Protein AF-A0AA86QIY7-F1 (afdb_monomer_lite)

pLDDT: mean 72.75, std 18.25, range [39.19, 95.75]

Structure (mmCIF, N/CA/C/O backbone):
data_AF-A0AA86QIY7-F1
#
_entry.id   AF-A0AA86QIY7-F1
#
loop_
_atom_site.group_PDB
_atom_site.id
_atom_site.type_symbol
_atom_site.label_atom_id
_atom_site.label_alt_id
_atom_site.label_comp_id
_atom_site.label_asym_id
_atom_site.label_entity_id
_atom_site.label_seq_id
_atom_site.pdbx_PDB_ins_code
_atom_site.Cartn_x
_atom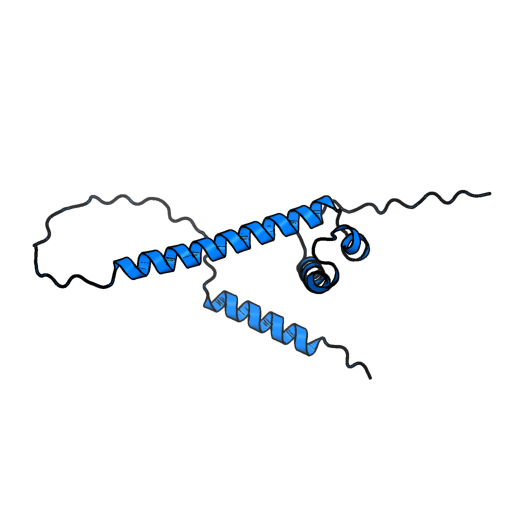_site.Cartn_y
_atom_site.Cartn_z
_atom_site.occupancy
_atom_site.B_iso_or_equiv
_atom_site.auth_seq_id
_atom_site.auth_comp_id
_atom_site.auth_asym_id
_atom_site.auth_atom_id
_atom_site.pdbx_PDB_model_num
ATOM 1 N N . MET A 1 1 ? -38.038 -10.295 16.063 1.00 58.34 1 MET A N 1
ATOM 2 C CA . MET A 1 1 ? -36.767 -10.663 15.405 1.00 58.34 1 MET A CA 1
ATOM 3 C C . MET A 1 1 ? -36.129 -9.372 14.924 1.00 58.34 1 MET A C 1
ATOM 5 O O . MET A 1 1 ? -36.653 -8.773 13.997 1.00 58.34 1 MET A O 1
ATOM 9 N N . ASN A 1 2 ? -35.101 -8.883 15.620 1.00 55.19 2 ASN A N 1
ATOM 10 C CA . ASN A 1 2 ? -34.391 -7.668 15.220 1.00 55.19 2 ASN A CA 1
ATOM 11 C C . ASN A 1 2 ? -33.293 -8.065 14.237 1.00 55.19 2 ASN A C 1
ATOM 13 O O . ASN A 1 2 ? -32.322 -8.710 14.622 1.00 55.19 2 ASN A O 1
ATOM 17 N N . SER A 1 3 ? -33.481 -7.722 12.968 1.00 68.06 3 SER A N 1
ATOM 18 C CA . SER A 1 3 ? -32.457 -7.867 11.940 1.00 68.06 3 SER A CA 1
ATOM 19 C C . SER A 1 3 ? -31.395 -6.792 12.171 1.00 68.06 3 SER A C 1
ATOM 21 O O . SER A 1 3 ? -31.595 -5.634 11.805 1.00 68.06 3 SER A O 1
ATOM 23 N N . GLU A 1 4 ? -30.288 -7.149 12.821 1.00 56.91 4 GLU A N 1
ATOM 24 C CA . GLU A 1 4 ? -29.119 -6.273 12.920 1.00 56.91 4 GLU A CA 1
ATOM 25 C C . GLU A 1 4 ? -28.576 -6.012 11.513 1.00 56.91 4 GLU A C 1
ATOM 27 O O . GLU A 1 4 ? -28.040 -6.900 10.848 1.00 56.91 4 GLU A O 1
ATOM 32 N N . GLN A 1 5 ? -28.755 -4.786 11.024 1.00 58.72 5 GLN A N 1
ATOM 33 C CA . GLN A 1 5 ? -28.154 -4.378 9.765 1.00 58.72 5 GLN A CA 1
ATOM 34 C C . GLN A 1 5 ? -26.628 -4.289 9.920 1.00 58.72 5 GLN A C 1
ATOM 36 O O . GLN A 1 5 ? -26.141 -3.760 10.926 1.00 58.72 5 GLN A O 1
ATOM 41 N N . PRO A 1 6 ? -25.851 -4.766 8.929 1.00 60.97 6 PRO A N 1
ATOM 42 C CA . PRO A 1 6 ? -24.401 -4.683 8.976 1.00 60.97 6 PRO A CA 1
ATOM 43 C C . PRO A 1 6 ? -23.983 -3.211 8.985 1.00 60.97 6 PRO A C 1
ATOM 45 O O . PRO A 1 6 ? -24.229 -2.477 8.028 1.00 60.97 6 PRO A O 1
ATOM 48 N N . ARG A 1 7 ? -23.342 -2.771 10.076 1.00 53.91 7 ARG A N 1
ATOM 49 C CA . ARG A 1 7 ? -22.740 -1.436 10.168 1.00 53.91 7 ARG A CA 1
ATOM 50 C C . ARG A 1 7 ? -21.721 -1.289 9.043 1.00 53.91 7 ARG A C 1
ATOM 52 O O . ARG A 1 7 ? -20.623 -1.842 9.109 1.00 53.91 7 ARG A O 1
ATOM 59 N N . THR A 1 8 ? -22.076 -0.534 8.011 1.00 58.75 8 THR A N 1
ATOM 60 C CA . THR A 1 8 ? -21.140 -0.127 6.968 1.00 58.75 8 THR A CA 1
ATOM 61 C C . THR A 1 8 ? -20.070 0.730 7.628 1.00 58.75 8 THR A C 1
ATOM 63 O O . THR A 1 8 ? -20.346 1.854 8.051 1.00 58.75 8 THR A O 1
ATOM 66 N N . LYS A 1 9 ? -18.857 0.187 7.770 1.00 63.41 9 LYS A N 1
ATOM 67 C CA . LYS A 1 9 ? -17.697 0.953 8.229 1.00 63.41 9 LYS A CA 1
ATOM 68 C C . LYS A 1 9 ? -17.530 2.130 7.267 1.00 63.41 9 LYS A C 1
ATOM 70 O O . LYS A 1 9 ? -17.248 1.927 6.088 1.00 63.41 9 LYS A O 1
ATOM 75 N N . GLN A 1 10 ? -17.772 3.348 7.744 1.00 64.56 10 GLN A N 1
ATOM 76 C CA . GLN A 1 10 ? -17.504 4.546 6.959 1.00 64.56 10 GLN A CA 1
ATOM 77 C C . GLN A 1 10 ? -15.988 4.690 6.840 1.00 64.56 10 GLN A C 1
ATOM 79 O O . GLN A 1 10 ? -15.310 5.099 7.782 1.00 64.56 10 GLN A O 1
ATOM 84 N N . TYR A 1 11 ? -15.446 4.296 5.690 1.00 66.94 11 TYR A N 1
ATOM 85 C CA . TYR A 1 11 ? -14.041 4.510 5.378 1.00 66.94 11 TYR A CA 1
ATOM 86 C C . TYR A 1 11 ? -13.828 6.007 5.172 1.00 66.94 11 TYR A C 1
ATOM 88 O O . TYR A 1 11 ? -14.365 6.598 4.233 1.00 66.94 11 TYR A O 1
ATOM 96 N N . ALA A 1 12 ? -13.067 6.634 6.068 1.00 63.41 12 ALA A N 1
ATOM 97 C CA . ALA A 1 12 ? -12.694 8.031 5.918 1.00 63.41 12 ALA A CA 1
ATOM 98 C C . ALA A 1 12 ? -11.961 8.211 4.581 1.00 63.41 12 ALA A C 1
ATOM 100 O O . ALA A 1 12 ? -11.051 7.444 4.255 1.00 63.41 12 ALA A O 1
ATOM 101 N N . HIS A 1 13 ? -12.342 9.232 3.812 1.00 65.88 13 HIS A N 1
ATOM 102 C CA . HIS A 1 13 ? -11.758 9.540 2.507 1.00 65.88 13 HIS A CA 1
ATOM 103 C C . HIS A 1 13 ? -10.362 10.168 2.675 1.00 65.88 13 HIS A C 1
ATOM 105 O O . HIS A 1 13 ? -10.110 11.315 2.318 1.00 65.88 13 HIS A O 1
ATOM 111 N N . LYS A 1 14 ? -9.440 9.428 3.296 1.00 73.31 14 LYS A N 1
ATOM 112 C CA . LYS A 1 14 ? -8.060 9.852 3.509 1.00 73.31 14 LYS A CA 1
ATOM 113 C C . LYS A 1 14 ? -7.318 9.781 2.175 1.00 73.31 14 LYS A C 1
ATOM 115 O O . LYS A 1 14 ? -7.312 8.746 1.514 1.00 73.31 14 LYS A O 1
ATOM 120 N N . THR A 1 15 ? -6.666 10.864 1.776 1.00 76.50 15 THR A N 1
ATOM 121 C CA . THR A 1 15 ? -5.893 10.942 0.522 1.00 76.50 15 THR A CA 1
ATOM 122 C C . THR A 1 15 ? -4.425 10.565 0.706 1.00 76.50 15 THR A C 1
ATOM 124 O O . THR A 1 15 ? -3.845 9.946 -0.180 1.00 76.50 15 THR A O 1
ATOM 127 N N . LYS A 1 16 ? -3.826 10.879 1.860 1.00 89.81 16 LYS A N 1
ATOM 128 C CA . LYS A 1 16 ? -2.419 10.568 2.174 1.00 89.81 16 LYS A CA 1
ATOM 129 C C . LYS A 1 16 ? -2.316 9.313 3.035 1.00 89.81 16 LYS A C 1
ATOM 131 O O . LYS A 1 16 ? -3.132 9.160 3.939 1.00 89.81 16 LYS A O 1
ATOM 136 N N . TRP A 1 17 ? -1.357 8.438 2.742 1.00 91.25 17 TRP A N 1
ATOM 137 C CA . TRP A 1 17 ? -1.033 7.247 3.540 1.00 91.25 17 TRP A CA 1
ATOM 138 C C . TRP A 1 17 ? -0.157 7.637 4.733 1.00 91.25 17 TRP A C 1
ATOM 140 O O . TRP A 1 17 ? 0.800 8.389 4.541 1.00 91.25 17 TRP A O 1
ATOM 150 N N . SER A 1 18 ? -0.491 7.174 5.941 1.00 92.88 18 SER A N 1
ATOM 151 C CA . SER A 1 18 ? 0.384 7.346 7.106 1.00 92.88 18 SER A CA 1
ATOM 152 C C . SER A 1 18 ? 1.537 6.345 7.074 1.00 92.88 18 SER A C 1
ATOM 154 O O . SER A 1 18 ? 1.447 5.298 6.436 1.00 92.88 18 SER A O 1
ATOM 156 N N . GLU A 1 19 ? 2.621 6.654 7.782 1.00 92.38 19 GLU A N 1
ATOM 157 C CA . GLU A 1 19 ? 3.778 5.761 7.890 1.00 92.38 19 GLU A CA 1
ATOM 158 C C . GLU A 1 19 ? 3.396 4.397 8.484 1.00 92.38 19 GLU A C 1
ATOM 160 O O . GLU A 1 19 ? 3.768 3.363 7.937 1.00 92.38 19 GLU A O 1
ATOM 165 N N . GLU A 1 20 ? 2.551 4.388 9.517 1.00 93.88 20 GLU A N 1
ATOM 166 C CA . GLU A 1 20 ? 2.008 3.170 10.133 1.00 93.88 20 GLU A CA 1
ATOM 167 C C . GLU A 1 20 ? 1.217 2.308 9.134 1.00 93.88 20 GLU A C 1
ATOM 169 O O . GLU A 1 20 ? 1.371 1.088 9.099 1.00 93.88 20 GLU A O 1
ATOM 174 N N . GLU A 1 21 ? 0.385 2.925 8.283 1.00 93.31 21 GLU A N 1
ATOM 175 C CA . GLU A 1 21 ? -0.377 2.210 7.250 1.00 93.31 21 GLU A CA 1
ATOM 176 C C . GLU A 1 21 ? 0.551 1.607 6.190 1.00 93.31 21 GLU A C 1
ATOM 178 O O . GLU A 1 21 ? 0.313 0.495 5.719 1.00 93.31 21 GLU A O 1
ATOM 183 N N . VAL A 1 22 ? 1.612 2.331 5.822 1.00 94.25 22 VAL A N 1
ATOM 184 C CA . VAL A 1 22 ? 2.620 1.863 4.864 1.00 94.25 22 VAL A CA 1
ATOM 185 C C . VAL A 1 22 ? 3.412 0.691 5.445 1.00 94.25 22 VAL A C 1
ATOM 187 O O . VAL A 1 22 ? 3.547 -0.336 4.780 1.00 94.25 22 VAL A O 1
ATOM 190 N N . GLN A 1 23 ? 3.883 0.804 6.689 1.00 95.12 23 GLN A N 1
ATOM 191 C CA . GLN A 1 23 ? 4.574 -0.282 7.388 1.00 95.12 23 GLN A CA 1
ATOM 192 C C . GLN A 1 23 ? 3.677 -1.514 7.524 1.00 95.12 23 GLN A C 1
ATOM 194 O O . GLN A 1 23 ? 4.107 -2.621 7.215 1.00 95.12 23 GLN A O 1
ATOM 199 N N . THR A 1 24 ? 2.410 -1.321 7.897 1.00 95.12 24 THR A N 1
ATOM 200 C CA . THR A 1 24 ? 1.430 -2.411 7.995 1.00 95.12 24 THR A CA 1
ATOM 201 C C . THR A 1 24 ? 1.211 -3.084 6.640 1.00 95.12 24 THR A C 1
ATOM 203 O O . THR A 1 24 ? 1.192 -4.309 6.556 1.00 95.12 24 THR A O 1
ATOM 206 N N . PHE A 1 25 ? 1.081 -2.308 5.558 1.00 95.69 25 PHE A N 1
ATOM 207 C CA . PHE A 1 25 ? 0.933 -2.863 4.213 1.00 95.69 25 PHE A CA 1
ATOM 208 C C . PHE A 1 25 ? 2.131 -3.741 3.828 1.00 95.69 25 PHE A C 1
ATOM 210 O O . PHE A 1 25 ? 1.930 -4.866 3.376 1.00 95.69 25 PHE A O 1
ATOM 217 N N . PHE A 1 26 ? 3.362 -3.261 4.031 1.00 95.25 26 PHE A N 1
ATOM 218 C CA . PHE A 1 26 ? 4.563 -4.030 3.694 1.00 95.25 26 PHE A CA 1
ATOM 219 C C . PHE A 1 26 ? 4.807 -5.215 4.628 1.00 95.25 26 PHE A C 1
ATOM 221 O O . PHE A 1 26 ? 5.293 -6.239 4.162 1.00 95.25 26 PHE A O 1
ATOM 228 N N . GLY A 1 27 ? 4.431 -5.114 5.904 1.00 95.75 27 GLY A N 1
ATOM 229 C CA . GLY A 1 27 ? 4.517 -6.223 6.853 1.00 95.75 27 GLY A CA 1
ATOM 230 C C . GLY A 1 27 ? 3.587 -7.384 6.497 1.00 95.75 27 GLY A C 1
ATOM 231 O O . GLY A 1 27 ? 3.968 -8.534 6.662 1.00 95.75 27 GLY A O 1
ATOM 232 N N . LEU A 1 28 ? 2.401 -7.092 5.952 1.00 94.50 28 LEU A N 1
ATOM 233 C CA . LEU A 1 28 ? 1.420 -8.102 5.527 1.00 94.50 28 LEU A CA 1
ATOM 234 C C . LEU A 1 28 ? 1.659 -8.629 4.103 1.00 94.50 28 LEU A C 1
ATOM 236 O O . LEU A 1 28 ? 1.058 -9.624 3.693 1.00 94.50 28 LEU A O 1
ATOM 240 N N . PHE A 1 29 ? 2.506 -7.954 3.321 1.00 94.06 29 PHE A N 1
ATOM 241 C CA . PHE A 1 29 ? 2.731 -8.294 1.918 1.00 94.06 29 PHE A CA 1
ATOM 242 C C . PHE A 1 29 ? 3.322 -9.697 1.688 1.00 94.06 29 PHE A C 1
ATOM 244 O O . PHE A 1 29 ? 2.841 -10.368 0.773 1.00 94.06 29 PHE A O 1
ATOM 251 N N . PRO A 1 30 ? 4.295 -10.187 2.485 1.00 94.56 30 PRO A N 1
ATOM 252 C CA . PRO A 1 30 ? 4.816 -11.548 2.352 1.00 94.56 30 PRO A CA 1
ATOM 253 C C . PRO A 1 30 ? 3.743 -12.632 2.514 1.00 94.56 30 PRO A C 1
ATOM 255 O O . PRO A 1 30 ? 3.794 -13.642 1.816 1.00 94.56 30 PRO A O 1
ATOM 258 N N . ASP A 1 31 ? 2.757 -12.402 3.384 1.00 95.25 31 ASP A N 1
ATOM 259 C CA . ASP A 1 31 ? 1.721 -13.387 3.703 1.00 95.25 31 ASP A CA 1
ATOM 260 C C . ASP A 1 31 ? 0.539 -13.323 2.730 1.00 95.25 31 ASP A C 1
ATOM 262 O O . ASP A 1 31 ? 0.007 -14.345 2.293 1.00 95.25 31 ASP A O 1
ATOM 266 N N . PHE A 1 32 ? 0.090 -12.112 2.389 1.00 93.75 32 PHE A N 1
ATOM 267 C CA . PHE A 1 32 ? -1.137 -11.913 1.611 1.00 93.75 32 PHE A CA 1
ATOM 268 C C . PHE A 1 32 ? -0.879 -11.682 0.119 1.00 93.75 32 PHE A C 1
ATOM 270 O O . PHE A 1 32 ? -1.788 -11.860 -0.702 1.00 93.75 32 PHE A O 1
ATOM 277 N N . GLY A 1 33 ? 0.329 -11.257 -0.255 1.00 93.62 33 GLY A N 1
ATOM 278 C CA . GLY A 1 33 ? 0.692 -10.912 -1.627 1.00 93.62 33 GLY A CA 1
ATOM 279 C C . GLY A 1 33 ? -0.292 -9.921 -2.256 1.00 93.62 33 GLY A C 1
ATOM 280 O O . GLY A 1 33 ? -0.710 -8.940 -1.640 1.00 93.62 33 GLY A O 1
ATOM 281 N N . SER A 1 34 ? -0.728 -10.190 -3.488 1.00 93.19 34 SER A N 1
ATOM 282 C CA . SER A 1 34 ? -1.665 -9.323 -4.223 1.00 93.19 34 SER A CA 1
ATOM 283 C C . SER A 1 34 ? -3.145 -9.507 -3.844 1.00 93.19 34 SER A C 1
ATOM 285 O O . SER A 1 34 ? -4.022 -8.922 -4.487 1.00 93.19 34 SER A O 1
ATOM 287 N N . ASN A 1 35 ? -3.470 -10.291 -2.808 1.00 94.31 35 ASN A N 1
ATOM 288 C CA . ASN A 1 35 ? -4.850 -10.455 -2.344 1.00 94.31 35 ASN A CA 1
ATOM 289 C C . ASN A 1 35 ? -5.311 -9.266 -1.485 1.00 94.31 35 ASN A C 1
ATOM 291 O O . ASN A 1 35 ? -5.554 -9.391 -0.287 1.00 94.31 35 ASN A O 1
ATOM 295 N N . PHE A 1 36 ? -5.521 -8.103 -2.113 1.00 94.62 36 PHE A N 1
ATOM 296 C CA . PHE A 1 36 ? -5.832 -6.839 -1.421 1.00 94.62 36 PHE A CA 1
ATOM 297 C C . PHE A 1 36 ? -7.100 -6.862 -0.545 1.00 94.62 36 PHE A C 1
ATOM 299 O O . PHE A 1 36 ? -7.259 -6.020 0.333 1.00 94.62 36 PHE A O 1
ATOM 306 N N . LYS A 1 37 ? -8.007 -7.830 -0.741 1.00 94.69 37 LYS A N 1
ATO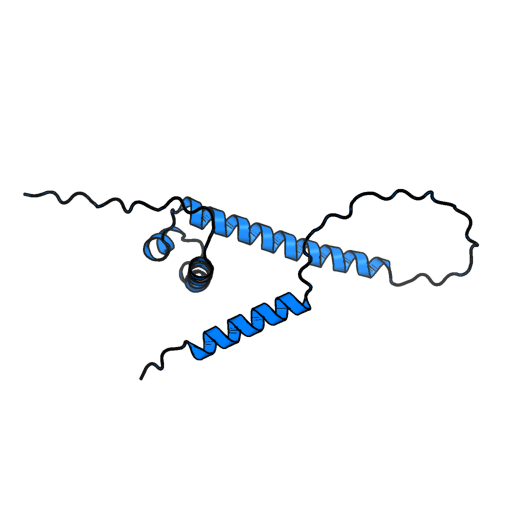M 307 C CA . LYS A 1 37 ? -9.192 -8.002 0.121 1.00 94.69 37 LYS A CA 1
ATOM 308 C C . LYS A 1 37 ? -8.817 -8.368 1.560 1.00 94.69 37 LYS A C 1
ATOM 310 O O . LYS A 1 37 ? -9.514 -7.948 2.478 1.00 94.69 37 LYS A O 1
ATOM 315 N N . LEU A 1 38 ? -7.716 -9.098 1.748 1.00 94.94 38 LEU A N 1
ATOM 316 C CA . LEU A 1 38 ? -7.233 -9.521 3.066 1.00 94.94 38 LEU A CA 1
ATOM 317 C C . LEU A 1 38 ? -6.685 -8.355 3.894 1.00 94.94 38 LEU A C 1
ATOM 319 O O . LEU A 1 38 ? -6.614 -8.453 5.108 1.00 94.94 38 LEU A O 1
ATOM 323 N N . TYR A 1 39 ? -6.380 -7.224 3.259 1.00 95.06 39 TYR A N 1
ATOM 324 C CA . TYR A 1 39 ? -5.839 -6.037 3.915 1.00 95.06 39 TYR A CA 1
ATOM 325 C C . TYR A 1 39 ? -6.931 -5.118 4.479 1.00 95.06 39 TYR A C 1
ATOM 327 O O . TYR A 1 39 ? -6.654 -4.327 5.372 1.00 95.06 39 TYR A O 1
ATOM 335 N N . LEU A 1 40 ? -8.176 -5.222 3.995 1.00 92.31 40 LEU A N 1
ATOM 336 C CA . LEU A 1 40 ? -9.320 -4.408 4.441 1.00 92.31 40 LEU A CA 1
ATOM 337 C C . LEU A 1 40 ? -9.597 -4.421 5.958 1.00 92.31 40 LEU A C 1
ATOM 339 O O . LEU A 1 40 ? -10.034 -3.392 6.473 1.00 92.31 40 LEU A O 1
ATOM 343 N N . PRO A 1 41 ? -9.426 -5.538 6.694 1.00 93.56 41 PRO A N 1
ATOM 344 C CA . PRO A 1 41 ? -9.577 -5.518 8.147 1.00 93.56 41 PRO A CA 1
ATOM 345 C C . PRO A 1 41 ? -8.404 -4.849 8.876 1.00 93.56 41 PRO A C 1
ATOM 347 O O . PRO A 1 41 ? -8.611 -4.358 9.983 1.00 93.56 41 P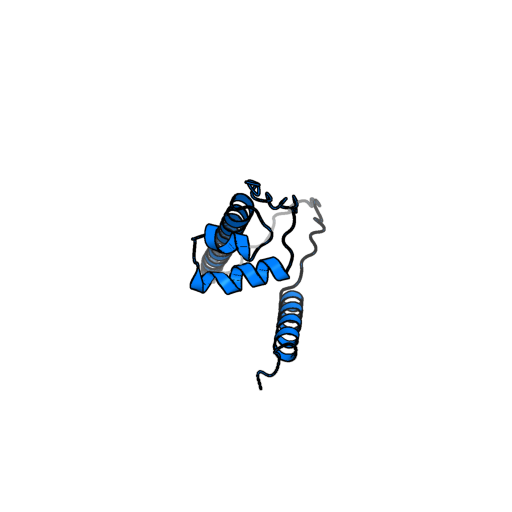RO A O 1
ATOM 350 N N . HIS A 1 42 ? -7.211 -4.812 8.276 1.00 93.25 42 HIS A N 1
ATOM 351 C CA . HIS A 1 42 ? -5.989 -4.287 8.902 1.00 93.25 42 HIS A CA 1
ATOM 352 C C . HIS A 1 42 ? -5.723 -2.823 8.553 1.00 93.25 42 HIS A C 1
ATOM 354 O O . HIS A 1 42 ? -5.167 -2.076 9.351 1.00 93.25 42 H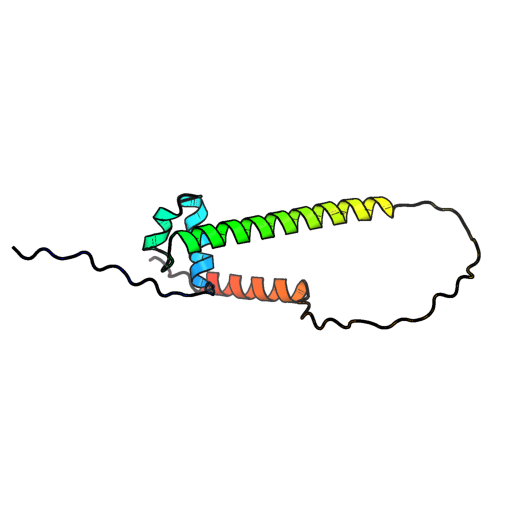IS A O 1
ATOM 360 N N . LEU A 1 43 ? -6.138 -2.404 7.361 1.00 90.50 43 LEU A N 1
ATOM 361 C CA . LEU A 1 43 ? -5.990 -1.047 6.869 1.00 90.50 43 LEU A CA 1
ATOM 362 C C . LEU A 1 43 ? -7.358 -0.380 6.850 1.00 90.50 43 LEU A C 1
ATOM 364 O O . LEU A 1 43 ? -8.315 -0.913 6.291 1.00 90.50 43 LEU A O 1
ATOM 368 N N . ASN A 1 44 ? -7.454 0.836 7.388 1.00 89.31 44 ASN A N 1
ATOM 369 C CA . ASN A 1 44 ? -8.678 1.635 7.311 1.00 89.31 44 ASN A CA 1
ATOM 370 C C . ASN A 1 44 ? -8.824 2.297 5.928 1.00 89.31 44 ASN A C 1
ATOM 372 O O . ASN A 1 44 ? -8.948 3.515 5.792 1.00 89.31 44 ASN A O 1
ATOM 376 N N . ARG A 1 45 ? -8.733 1.473 4.883 1.00 90.31 45 ARG A N 1
ATOM 377 C CA . ARG A 1 45 ? -8.670 1.861 3.478 1.00 90.31 45 ARG A CA 1
ATOM 378 C C . ARG A 1 45 ? -9.623 1.013 2.663 1.00 90.31 45 ARG A C 1
ATOM 380 O O . ARG A 1 45 ? -9.854 -0.160 2.939 1.00 90.31 45 ARG A O 1
ATOM 387 N N . THR A 1 46 ? -10.152 1.620 1.615 1.00 92.62 46 THR A N 1
ATOM 388 C CA . THR A 1 46 ? -10.950 0.905 0.624 1.00 92.62 46 THR A CA 1
ATOM 389 C C . THR A 1 46 ? -10.055 0.037 -0.256 1.00 92.62 46 THR A C 1
ATOM 391 O O . THR A 1 46 ? -8.877 0.333 -0.471 1.00 92.62 46 THR A O 1
ATOM 394 N N . TYR A 1 47 ? -10.638 -1.009 -0.839 1.00 93.31 47 TYR A N 1
ATOM 395 C CA . TYR A 1 47 ? -9.936 -1.910 -1.755 1.00 93.31 47 TYR A CA 1
ATOM 396 C C . TYR A 1 47 ? -9.242 -1.150 -2.898 1.00 93.31 47 TYR A C 1
ATOM 398 O O . TYR A 1 47 ? -8.079 -1.408 -3.207 1.00 93.31 47 TYR A O 1
ATOM 406 N N . SER A 1 48 ? -9.930 -0.163 -3.481 1.00 93.44 48 SER A N 1
ATOM 407 C CA . SER A 1 48 ? -9.399 0.665 -4.568 1.00 93.44 48 SER A CA 1
ATOM 408 C C . SER A 1 48 ? -8.182 1.486 -4.142 1.00 93.44 48 SER A C 1
ATOM 410 O O . SER A 1 48 ? -7.232 1.602 -4.913 1.00 93.44 48 SER A O 1
ATOM 412 N N . GLN A 1 49 ? -8.170 2.018 -2.915 1.00 93.00 49 GLN A N 1
ATOM 413 C CA . GLN A 1 49 ? -7.024 2.766 -2.389 1.00 93.00 49 GLN A CA 1
ATOM 414 C C . GLN A 1 49 ? -5.806 1.864 -2.188 1.00 93.00 49 GLN A C 1
ATOM 416 O O . GLN A 1 49 ? -4.706 2.247 -2.575 1.00 93.00 49 GLN A O 1
ATOM 421 N N . ILE A 1 50 ? -6.002 0.668 -1.625 1.00 94.56 50 ILE A N 1
ATOM 422 C CA . ILE A 1 50 ? -4.925 -0.307 -1.388 1.00 94.56 50 ILE A CA 1
ATOM 423 C C . ILE A 1 50 ? -4.318 -0.756 -2.722 1.00 94.56 50 ILE A C 1
ATOM 425 O O . ILE A 1 50 ? -3.105 -0.694 -2.915 1.00 94.56 50 ILE A O 1
ATOM 429 N N . LYS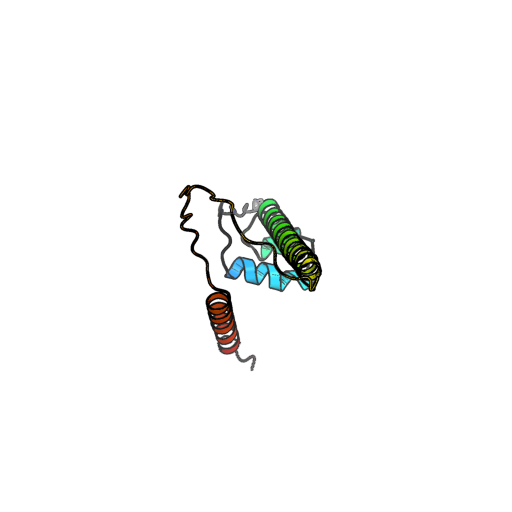 A 1 51 ? -5.169 -1.125 -3.685 1.00 95.19 51 LYS A N 1
ATOM 430 C CA . LYS A 1 51 ? -4.730 -1.509 -5.030 1.00 95.19 51 LYS A CA 1
ATOM 431 C C . LYS A 1 51 ? -3.994 -0.363 -5.736 1.00 95.19 51 LYS A C 1
ATOM 433 O O . LYS A 1 51 ? -2.942 -0.578 -6.334 1.00 95.19 51 LYS A O 1
ATOM 438 N N . GLY A 1 52 ? -4.522 0.859 -5.651 1.00 94.19 52 GLY A N 1
ATOM 439 C CA . GLY A 1 52 ? -3.892 2.048 -6.230 1.00 94.19 52 GLY A CA 1
ATOM 440 C C . GLY A 1 52 ? -2.524 2.359 -5.618 1.00 94.19 52 GLY A C 1
ATOM 441 O O . GLY A 1 52 ? -1.594 2.706 -6.343 1.00 94.19 52 GLY A O 1
ATOM 442 N N . PHE A 1 53 ? -2.377 2.178 -4.303 1.00 93.75 53 PHE A N 1
ATOM 443 C CA . PHE A 1 53 ? -1.098 2.332 -3.613 1.00 93.75 53 PHE A CA 1
ATOM 444 C C . PHE A 1 53 ? -0.047 1.351 -4.136 1.00 93.75 53 PHE A C 1
ATOM 446 O O . PHE A 1 53 ? 1.035 1.786 -4.530 1.00 93.75 53 PHE A O 1
ATOM 453 N N . PHE A 1 54 ? -0.389 0.062 -4.232 1.00 94.31 54 PHE A N 1
ATOM 454 C CA . PHE A 1 54 ? 0.523 -0.955 -4.757 1.00 94.31 54 PHE A CA 1
ATOM 455 C C . PHE A 1 54 ? 0.970 -0.648 -6.192 1.00 94.31 54 PHE A C 1
ATOM 457 O O . PHE A 1 54 ? 2.164 -0.664 -6.478 1.00 94.31 54 PHE A O 1
ATOM 464 N N . HIS A 1 55 ? 0.042 -0.288 -7.084 1.00 93.75 55 HIS A N 1
ATOM 465 C CA . HIS A 1 55 ? 0.391 0.060 -8.465 1.00 93.75 55 HIS A CA 1
ATOM 466 C C . HIS A 1 55 ? 1.303 1.289 -8.560 1.00 93.75 55 HIS A C 1
ATOM 468 O O . HIS A 1 55 ? 2.235 1.302 -9.363 1.00 93.75 55 HIS A O 1
ATOM 474 N N . ASN A 1 56 ? 1.060 2.316 -7.743 1.00 92.75 56 ASN A N 1
ATOM 475 C CA . ASN A 1 56 ? 1.932 3.487 -7.695 1.00 92.75 56 ASN A CA 1
ATOM 476 C C . ASN A 1 56 ? 3.325 3.129 -7.169 1.00 92.75 56 ASN A C 1
ATOM 478 O O . ASN A 1 56 ? 4.319 3.602 -7.716 1.00 92.75 56 ASN A O 1
ATOM 482 N N . TYR A 1 57 ? 3.405 2.290 -6.135 1.00 89.94 57 TYR A N 1
ATOM 483 C CA . TYR A 1 57 ? 4.677 1.817 -5.599 1.00 89.94 57 TYR A CA 1
ATOM 484 C C . TYR A 1 57 ? 5.457 1.001 -6.636 1.00 89.94 57 TYR A C 1
ATOM 486 O O . TYR A 1 57 ? 6.618 1.304 -6.901 1.00 89.94 57 TYR A O 1
ATOM 494 N N . GLN A 1 58 ? 4.800 0.039 -7.287 1.00 89.19 58 GLN A N 1
ATOM 495 C CA . GLN A 1 58 ? 5.396 -0.782 -8.337 1.00 89.19 58 GLN A CA 1
ATOM 496 C C . GLN A 1 58 ? 5.941 0.085 -9.478 1.00 89.19 58 GLN A C 1
ATOM 498 O O . GLN A 1 58 ? 7.100 -0.055 -9.855 1.00 89.19 58 GLN A O 1
ATOM 503 N N . ARG A 1 59 ? 5.155 1.059 -9.957 1.00 89.94 59 ARG A N 1
ATOM 504 C CA . ARG A 1 59 ? 5.604 2.001 -10.991 1.00 89.94 59 ARG A CA 1
ATOM 505 C C . ARG A 1 59 ? 6.847 2.782 -10.555 1.00 89.94 59 ARG A C 1
ATOM 507 O O . ARG A 1 59 ? 7.751 2.988 -11.355 1.00 89.94 59 ARG A O 1
ATOM 514 N N . ARG A 1 60 ? 6.912 3.238 -9.298 1.00 86.38 60 ARG A N 1
ATOM 515 C CA . ARG A 1 60 ? 8.091 3.957 -8.781 1.00 86.38 60 ARG A CA 1
ATOM 516 C C . ARG A 1 60 ? 9.321 3.053 -8.707 1.00 86.38 60 ARG A C 1
ATOM 518 O O . ARG A 1 60 ? 10.402 3.508 -9.065 1.00 86.38 60 ARG A O 1
ATOM 525 N N . ALA A 1 61 ? 9.154 1.799 -8.293 1.00 83.31 61 ALA A N 1
ATOM 526 C CA . ALA A 1 61 ? 10.237 0.821 -8.258 1.00 83.31 61 ALA A CA 1
ATOM 527 C C . ALA A 1 61 ? 10.769 0.506 -9.669 1.00 83.31 61 ALA A C 1
ATOM 529 O O . ALA A 1 61 ? 11.978 0.500 -9.885 1.00 83.31 61 ALA A O 1
ATOM 530 N N . GLU A 1 62 ? 9.876 0.325 -10.646 1.00 79.12 62 GLU A N 1
ATOM 531 C CA . GLU A 1 62 ? 10.235 0.122 -12.056 1.00 79.12 62 GLU A CA 1
ATOM 532 C C . GLU A 1 62 ? 10.996 1.327 -12.628 1.00 79.12 62 GLU A C 1
ATOM 534 O O . GLU A 1 62 ? 12.026 1.161 -13.281 1.00 79.12 62 GLU A O 1
ATOM 539 N N . LEU A 1 63 ? 10.540 2.550 -12.336 1.00 74.38 63 LEU A N 1
ATOM 540 C CA . LEU A 1 63 ? 11.228 3.775 -12.754 1.00 74.38 63 LEU A CA 1
ATOM 541 C C . LEU A 1 63 ? 12.624 3.900 -12.127 1.00 74.38 63 LEU A C 1
ATOM 543 O O . LEU A 1 63 ? 13.563 4.295 -12.816 1.00 74.38 63 LEU A O 1
ATOM 547 N N . GLN A 1 64 ? 12.785 3.538 -10.851 1.00 73.00 64 GLN A N 1
ATOM 548 C CA . GLN A 1 64 ? 14.093 3.541 -10.188 1.00 73.00 64 GLN A CA 1
ATOM 549 C C . GLN A 1 64 ? 15.054 2.518 -10.803 1.00 73.00 64 GLN A C 1
ATOM 551 O O . GLN A 1 64 ? 16.199 2.859 -11.095 1.00 73.00 64 GLN A O 1
ATOM 556 N N . GLN A 1 65 ? 14.591 1.293 -11.072 1.00 69.06 65 GLN A N 1
ATOM 557 C CA . GLN A 1 65 ? 15.418 0.283 -11.741 1.00 69.06 65 GLN A CA 1
ATOM 558 C C . GLN A 1 65 ? 15.781 0.688 -13.177 1.00 69.06 65 GLN A C 1
ATOM 560 O O . GLN A 1 65 ? 16.912 0.473 -13.616 1.00 69.06 65 GLN A O 1
ATOM 565 N N . GLY A 1 66 ? 14.854 1.320 -13.904 1.00 61.38 66 GLY A N 1
ATOM 566 C CA . GLY A 1 66 ? 15.116 1.859 -15.239 1.00 61.38 66 GLY A CA 1
ATOM 567 C C . GLY A 1 66 ? 16.169 2.973 -15.239 1.00 61.38 66 GLY A C 1
ATOM 568 O O . GLY A 1 66 ? 17.021 3.020 -16.127 1.00 61.38 66 GLY A O 1
ATOM 569 N N . PHE A 1 67 ? 16.163 3.836 -14.220 1.00 58.47 67 PHE A N 1
ATOM 570 C CA . PHE A 1 67 ? 17.141 4.916 -14.072 1.00 58.47 67 PHE A CA 1
ATOM 571 C C . PHE A 1 67 ? 18.552 4.390 -13.754 1.00 58.47 67 PHE A C 1
ATOM 573 O O . PHE A 1 67 ? 19.524 4.795 -14.394 1.00 58.47 67 PHE A O 1
ATOM 580 N N . GLU A 1 68 ? 18.662 3.413 -12.849 1.00 55.00 68 GLU A N 1
ATOM 581 C CA . GLU A 1 68 ? 19.910 2.688 -12.553 1.00 55.00 68 GLU A CA 1
ATOM 582 C C . GLU A 1 68 ? 20.484 1.986 -13.802 1.00 55.00 68 GLU A C 1
ATOM 584 O O . GLU A 1 68 ? 21.687 2.055 -14.081 1.00 55.00 68 GLU A O 1
ATOM 589 N N . GLY A 1 69 ? 19.621 1.358 -14.612 1.00 52.34 69 GLY A N 1
ATOM 590 C CA . GLY A 1 69 ? 20.015 0.731 -15.878 1.00 52.34 69 GLY A CA 1
ATOM 591 C C . GLY A 1 69 ? 20.514 1.734 -16.928 1.00 52.34 69 GLY A C 1
ATOM 592 O O . GLY A 1 69 ? 21.480 1.463 -17.653 1.00 52.34 69 GLY A O 1
ATOM 593 N N . SER A 1 70 ? 19.909 2.924 -16.979 1.00 50.25 70 SER A N 1
ATOM 594 C CA . SER A 1 70 ? 20.322 3.998 -17.888 1.00 50.25 70 SER A CA 1
ATOM 595 C C . SER A 1 70 ? 21.662 4.621 -17.475 1.00 50.25 70 SER A C 1
ATOM 597 O O . SER A 1 70 ? 22.505 4.886 -18.332 1.00 50.25 70 SER A O 1
ATOM 599 N N . LEU A 1 71 ? 21.915 4.794 -16.173 1.00 52.06 71 LEU A N 1
ATOM 600 C CA . LEU A 1 71 ? 23.184 5.331 -15.660 1.00 52.06 71 LEU A CA 1
ATOM 601 C C . LEU A 1 71 ? 24.374 4.398 -15.929 1.00 52.06 71 LEU A C 1
ATOM 603 O O . LEU A 1 71 ? 25.446 4.863 -16.328 1.00 52.06 71 LEU A O 1
ATOM 607 N N . ARG A 1 72 ? 24.185 3.076 -15.807 1.00 49.88 72 ARG A N 1
ATOM 608 C CA . ARG A 1 72 ? 25.213 2.089 -16.193 1.00 49.88 72 ARG A CA 1
ATOM 609 C C . ARG A 1 72 ? 25.541 2.123 -17.684 1.00 49.88 72 ARG A C 1
ATOM 611 O O . ARG A 1 72 ? 26.690 1.892 -18.062 1.00 49.88 72 ARG A O 1
ATOM 618 N N . SER A 1 73 ? 24.556 2.426 -18.525 1.00 50.19 73 SER A N 1
ATOM 619 C CA . SER A 1 73 ? 24.748 2.523 -19.974 1.00 50.19 73 SER A CA 1
ATOM 620 C C . SER A 1 73 ? 25.522 3.791 -20.358 1.00 50.19 73 SER A C 1
ATOM 622 O O . SER A 1 73 ? 26.401 3.730 -21.216 1.00 50.19 73 SER A O 1
ATOM 624 N N . SER A 1 74 ? 25.300 4.907 -19.655 1.00 48.53 74 SER A N 1
ATOM 625 C CA . SER A 1 74 ? 26.035 6.160 -19.881 1.00 48.53 74 SER A CA 1
ATOM 626 C C . SER A 1 74 ? 27.478 6.135 -19.358 1.00 48.53 74 SER A C 1
ATOM 628 O O . SER A 1 74 ? 28.350 6.746 -19.969 1.00 48.53 74 SER A O 1
ATOM 630 N N . GLN A 1 75 ? 27.794 5.388 -18.292 1.00 48.91 75 GLN A N 1
ATOM 631 C CA . GLN A 1 75 ? 29.184 5.269 -17.810 1.00 48.91 75 GLN A CA 1
ATOM 632 C C . GLN A 1 75 ? 30.091 4.457 -18.750 1.00 48.91 75 GLN A C 1
ATOM 634 O O . GLN A 1 75 ? 31.300 4.690 -18.797 1.00 48.91 75 GLN A O 1
ATOM 639 N N . LYS A 1 76 ? 29.528 3.546 -19.556 1.00 47.94 76 LYS A N 1
ATOM 640 C CA . LYS A 1 76 ? 30.298 2.764 -20.538 1.00 47.94 76 LYS A CA 1
ATOM 641 C C . LYS A 1 76 ? 30.739 3.587 -21.757 1.00 47.94 76 LYS A C 1
ATOM 643 O O . LYS A 1 76 ? 31.665 3.175 -22.448 1.00 47.94 76 LYS A O 1
ATOM 648 N N . ALA A 1 77 ? 30.132 4.754 -21.987 1.00 49.50 77 ALA A N 1
ATOM 649 C CA . ALA A 1 77 ? 30.486 5.663 -23.078 1.00 49.50 77 ALA A CA 1
ATOM 650 C C . ALA A 1 77 ? 31.639 6.638 -22.747 1.00 49.50 77 ALA A C 1
ATOM 652 O O . ALA A 1 77 ? 32.156 7.281 -23.656 1.00 49.50 77 ALA A O 1
ATOM 653 N N . PHE A 1 78 ? 32.097 6.726 -21.489 1.00 51.28 78 PHE A N 1
ATOM 654 C CA . PHE A 1 78 ? 33.189 7.636 -21.089 1.00 51.28 78 PHE A CA 1
ATOM 655 C C . PHE A 1 78 ? 34.554 6.955 -20.889 1.00 51.28 78 PHE A C 1
ATOM 657 O O . PHE A 1 78 ? 35.551 7.619 -20.595 1.00 51.28 78 PHE A O 1
ATOM 664 N N . ALA A 1 79 ? 34.658 5.643 -21.109 1.00 51.28 79 ALA A N 1
ATOM 665 C CA . ALA A 1 79 ? 35.935 4.936 -21.064 1.00 51.28 79 ALA A CA 1
ATOM 666 C C . ALA A 1 79 ? 36.688 5.021 -22.414 1.00 51.28 79 ALA A C 1
ATOM 668 O O . ALA A 1 79 ? 36.759 4.045 -23.152 1.00 51.28 79 ALA A O 1
ATOM 669 N N . LYS A 1 80 ? 37.323 6.183 -22.655 1.00 52.22 80 LYS A N 1
ATOM 670 C CA . LYS A 1 80 ? 38.359 6.505 -23.673 1.00 52.22 80 LYS A CA 1
ATOM 671 C C . LYS A 1 80 ? 37.927 6.552 -25.151 1.00 52.22 80 LYS A C 1
ATOM 673 O O . LYS A 1 80 ? 37.447 5.577 -25.714 1.00 52.22 80 LYS A O 1
ATOM 678 N N . PRO A 1 81 ? 38.330 7.637 -25.835 1.00 44.12 81 PRO A N 1
ATOM 679 C CA . PRO A 1 81 ? 39.595 7.554 -26.567 1.00 44.12 81 PRO A CA 1
ATOM 680 C C . PRO A 1 81 ? 40.636 8.582 -26.097 1.00 44.12 81 PRO A C 1
ATOM 682 O O . PRO A 1 81 ? 40.367 9.770 -25.959 1.00 44.12 81 PRO A O 1
ATOM 685 N N . LYS A 1 82 ? 41.870 8.101 -25.886 1.00 59.75 82 LYS A N 1
ATOM 686 C CA . LYS A 1 82 ? 43.076 8.937 -25.933 1.00 59.75 82 LYS A CA 1
ATOM 687 C C . LYS A 1 82 ? 43.225 9.436 -27.373 1.00 59.75 82 LYS A C 1
ATOM 689 O O . LYS A 1 82 ? 43.495 8.615 -28.243 1.00 59.75 82 LYS A O 1
ATOM 694 N N . SER A 1 83 ? 43.106 10.736 -27.618 1.00 45.97 83 SER A N 1
ATOM 695 C CA . SER A 1 83 ? 43.751 11.391 -28.763 1.00 45.97 83 SER A CA 1
ATOM 696 C C . SER A 1 83 ? 43.816 12.909 -28.537 1.00 45.97 83 SER A C 1
ATOM 698 O O . SER A 1 83 ? 42.928 13.441 -27.868 1.00 45.97 83 SER A O 1
ATOM 700 N N . PRO A 1 84 ? 44.879 13.594 -28.996 1.00 57.22 84 PRO A N 1
ATOM 701 C CA . PRO A 1 84 ? 45.293 14.887 -28.475 1.00 57.22 84 PRO A CA 1
ATOM 702 C C . PRO A 1 84 ? 44.682 16.075 -29.230 1.00 57.22 84 PRO A C 1
ATOM 704 O O . PRO A 1 84 ? 44.352 15.980 -30.406 1.00 57.22 84 PRO A O 1
ATOM 707 N N . ALA A 1 85 ? 44.611 17.195 -28.506 1.00 52.81 85 ALA A N 1
ATOM 708 C CA . ALA A 1 85 ? 44.673 18.581 -28.971 1.00 52.81 85 ALA A CA 1
ATOM 709 C C . ALA A 1 85 ? 43.954 18.930 -30.291 1.00 52.81 85 ALA A C 1
ATOM 711 O O . ALA A 1 85 ? 44.523 18.838 -31.375 1.00 52.81 85 ALA A O 1
ATOM 712 N N . CYS A 1 86 ? 42.755 19.503 -30.173 1.00 39.19 86 CYS A N 1
ATOM 713 C CA . CYS A 1 86 ? 42.259 20.467 -31.151 1.00 39.19 86 CYS A CA 1
ATOM 714 C C . CYS A 1 86 ? 41.757 21.700 -30.395 1.00 39.19 86 CYS A C 1
ATOM 716 O O . CYS A 1 86 ? 40.990 21.588 -29.438 1.00 39.19 86 CYS A O 1
ATOM 718 N N . ASN A 1 87 ? 42.280 22.862 -30.777 1.00 47.34 87 ASN A N 1
ATOM 719 C CA . ASN A 1 87 ? 42.095 24.114 -30.065 1.00 47.34 87 ASN A CA 1
ATOM 720 C C . ASN A 1 87 ? 40.657 24.623 -30.185 1.00 47.34 87 ASN A C 1
ATOM 722 O O . ASN A 1 87 ? 40.104 24.782 -31.270 1.00 47.34 87 ASN A O 1
ATOM 726 N N . SER A 1 88 ? 40.113 24.909 -29.007 1.00 49.09 88 SER A N 1
ATOM 727 C CA . SER A 1 88 ? 38.889 25.639 -28.717 1.00 49.09 88 SER A CA 1
ATOM 728 C C . SER A 1 88 ? 38.804 26.971 -29.461 1.00 49.09 88 SER A C 1
ATOM 730 O O . SER A 1 88 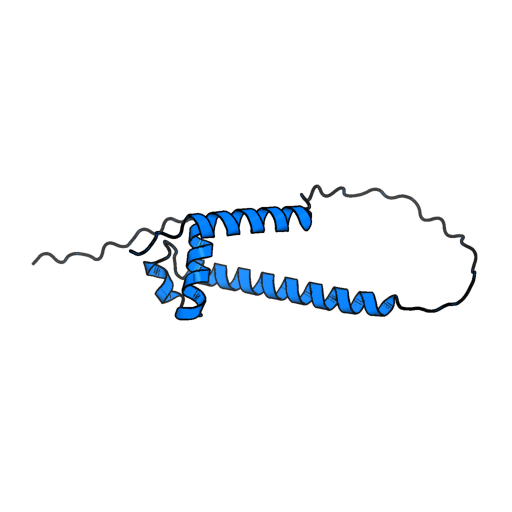? 39.578 27.873 -29.153 1.00 49.09 88 SER A O 1
ATOM 732 N N . VAL A 1 89 ? 37.772 27.137 -30.292 1.00 56.84 89 VAL A N 1
ATOM 733 C CA . VAL A 1 89 ? 36.978 28.375 -30.350 1.00 56.84 89 VAL A CA 1
ATOM 734 C C . VAL A 1 89 ? 35.538 27.996 -30.697 1.00 56.84 89 VAL A C 1
ATOM 736 O O . VAL A 1 89 ? 35.241 27.718 -31.851 1.00 56.84 89 VAL A O 1
ATOM 739 N N . PHE A 1 90 ? 34.636 28.008 -29.716 1.00 44.19 90 PHE A N 1
ATOM 740 C CA . PHE A 1 90 ? 33.222 28.288 -29.973 1.00 44.19 90 PHE A CA 1
ATOM 741 C C . PHE A 1 90 ? 32.614 28.954 -28.736 1.00 44.19 90 PHE A C 1
ATOM 743 O O . PHE A 1 90 ? 32.417 28.340 -27.691 1.00 44.19 90 PHE A O 1
ATOM 750 N N . THR A 1 91 ? 32.376 30.254 -28.860 1.00 53.84 91 THR A N 1
ATOM 751 C CA . THR A 1 91 ? 31.573 31.066 -27.948 1.00 53.84 91 THR A CA 1
ATOM 752 C C . THR A 1 91 ? 30.135 30.554 -27.949 1.00 53.84 91 THR A C 1
ATOM 754 O O . THR A 1 91 ? 29.497 30.556 -29.003 1.00 53.84 91 THR A O 1
ATOM 757 N N . ILE A 1 92 ? 29.607 30.154 -26.792 1.00 47.97 92 ILE A N 1
ATOM 758 C CA . ILE A 1 92 ? 28.167 29.949 -26.608 1.00 47.97 92 ILE A CA 1
ATOM 759 C C . ILE A 1 92 ? 27.689 30.945 -25.564 1.00 47.97 92 ILE A C 1
ATOM 761 O O . ILE A 1 92 ? 28.122 30.948 -24.413 1.00 47.97 92 ILE A O 1
ATOM 765 N N . SER A 1 93 ? 26.825 31.826 -26.051 1.00 46.50 93 SER A N 1
ATOM 766 C CA . SER A 1 93 ? 26.096 32.849 -25.329 1.00 46.50 93 SER A CA 1
ATOM 767 C C . SER A 1 93 ? 25.394 32.295 -24.093 1.00 46.50 93 SER A C 1
ATOM 769 O O . SER A 1 93 ? 24.750 31.249 -24.126 1.00 46.50 93 SER A O 1
ATOM 771 N N . HIS A 1 94 ? 25.493 33.063 -23.013 1.00 51.66 94 HIS A N 1
ATOM 772 C CA . HIS A 1 94 ? 24.786 32.850 -21.763 1.00 51.66 94 HIS A CA 1
ATOM 773 C C . HIS A 1 94 ? 23.265 32.881 -21.976 1.00 51.66 94 HIS A C 1
ATOM 775 O O . HIS A 1 94 ? 22.726 33.813 -22.571 1.00 51.66 94 HIS A O 1
ATOM 781 N N . SER A 1 95 ? 22.565 31.889 -21.434 1.00 50.00 95 SER A N 1
ATOM 782 C CA . SER A 1 95 ? 21.143 31.977 -21.096 1.00 50.00 95 SER A CA 1
ATOM 783 C C . SER A 1 95 ? 20.963 31.422 -19.684 1.00 50.00 95 SER A C 1
ATOM 785 O O . SER A 1 95 ? 21.299 30.259 -19.461 1.00 50.00 95 SER A O 1
ATOM 787 N N . PRO A 1 96 ? 20.483 32.227 -18.722 1.00 59.44 96 PRO A N 1
ATOM 788 C CA . PRO A 1 96 ? 20.113 31.755 -17.401 1.00 59.44 96 PRO A CA 1
ATOM 789 C C . PRO A 1 96 ? 18.618 31.438 -17.416 1.00 59.44 96 PRO A C 1
ATOM 791 O O . PRO A 1 96 ? 17.810 32.335 -17.655 1.00 59.44 96 PRO A O 1
ATOM 794 N N . LEU A 1 97 ? 18.213 30.190 -17.179 1.00 57.75 97 LEU A N 1
ATOM 795 C CA . LEU A 1 97 ? 16.812 29.949 -16.848 1.00 57.75 97 LEU A CA 1
ATOM 796 C C . LEU A 1 97 ? 16.602 28.658 -16.054 1.00 57.75 97 LEU A C 1
ATOM 798 O O . LEU A 1 97 ? 16.966 27.579 -16.512 1.00 57.75 97 LEU A O 1
ATOM 802 N N . PHE A 1 98 ? 15.926 28.848 -14.920 1.00 42.75 98 PHE A N 1
ATOM 803 C CA . PHE A 1 98 ? 15.379 27.883 -13.964 1.00 42.75 98 PHE A CA 1
ATOM 804 C C . PHE A 1 98 ? 16.338 27.327 -12.905 1.00 42.75 98 PHE A C 1
ATOM 806 O O . PHE A 1 98 ? 16.837 26.210 -12.991 1.00 42.75 98 PHE A O 1
ATOM 813 N N . GLU A 1 99 ? 16.483 28.103 -11.828 1.00 45.34 99 GLU A N 1
ATOM 814 C CA . GLU A 1 99 ? 16.582 27.544 -10.480 1.00 45.34 99 GLU A CA 1
ATOM 815 C C . GLU A 1 99 ? 15.203 26.964 -10.128 1.00 45.34 99 GLU A C 1
ATOM 817 O O . GLU A 1 99 ? 14.293 27.681 -9.717 1.00 45.34 99 GLU A O 1
ATOM 822 N N . ASP A 1 100 ? 15.011 25.672 -10.394 1.00 50.78 100 ASP A N 1
ATOM 823 C CA . ASP A 1 100 ? 13.914 24.921 -9.792 1.00 50.78 100 ASP A CA 1
ATOM 824 C C . ASP A 1 100 ? 14.354 24.543 -8.376 1.00 50.78 100 ASP A C 1
ATOM 826 O O . ASP A 1 100 ? 15.289 23.764 -8.177 1.00 50.78 100 ASP A O 1
ATOM 830 N N . GLU A 1 101 ? 13.706 25.162 -7.394 1.00 52.69 101 GLU A N 1
ATOM 831 C CA . GLU A 1 101 ? 13.909 24.994 -5.955 1.00 52.69 101 GLU A CA 1
ATOM 832 C C . GLU A 1 101 ? 13.363 23.630 -5.482 1.00 52.69 101 GLU A C 1
ATOM 834 O O . GLU A 1 101 ? 12.539 23.513 -4.575 1.00 52.69 101 GLU A O 1
ATOM 839 N N . SER A 1 102 ? 13.795 22.554 -6.136 1.00 55.84 102 SER A N 1
ATOM 840 C CA . SER A 1 102 ? 13.550 21.196 -5.684 1.00 55.84 102 SER A CA 1
ATOM 841 C C . SER A 1 102 ? 14.482 20.919 -4.508 1.00 55.84 102 SER A C 1
ATOM 843 O O . SER A 1 102 ? 15.698 20.832 -4.668 1.00 55.84 102 SER A O 1
ATOM 845 N N . GLN A 1 103 ? 13.902 20.791 -3.313 1.00 62.12 103 GLN A N 1
ATOM 846 C CA . GLN A 1 103 ? 14.562 20.328 -2.091 1.00 62.12 103 GLN A CA 1
ATOM 847 C C . GLN A 1 103 ? 15.207 18.953 -2.341 1.00 62.12 103 GLN A C 1
ATOM 849 O O . GLN A 1 103 ? 14.603 17.894 -2.157 1.00 62.12 103 GLN A O 1
ATOM 854 N N . HIS A 1 104 ? 16.445 18.979 -2.828 1.00 56.94 104 HIS A N 1
ATOM 855 C CA . HIS A 1 104 ? 17.281 17.813 -3.030 1.00 56.94 104 HIS A CA 1
ATOM 856 C C . HIS A 1 104 ? 17.716 17.313 -1.657 1.00 56.94 104 HIS A C 1
ATOM 858 O O . HIS A 1 104 ? 18.693 17.796 -1.093 1.00 56.94 104 HIS A O 1
ATOM 864 N N . PHE A 1 105 ? 16.993 16.331 -1.122 1.00 62.72 105 PHE A N 1
ATOM 865 C CA . PHE A 1 105 ? 17.526 15.529 -0.030 1.00 62.72 105 PHE A CA 1
ATOM 866 C C . PHE A 1 105 ? 18.779 14.827 -0.535 1.00 62.72 105 PHE A C 1
ATOM 868 O O . PHE A 1 105 ? 18.742 14.071 -1.513 1.00 62.72 105 PHE A O 1
ATOM 875 N N . THR A 1 106 ? 19.901 15.109 0.115 1.00 79.06 106 THR A N 1
ATOM 876 C CA . THR A 1 106 ? 21.156 14.451 -0.222 1.00 79.06 106 THR A CA 1
ATOM 877 C C . THR A 1 106 ? 21.070 12.961 0.150 1.00 79.06 106 THR A C 1
ATOM 879 O O . THR A 1 106 ? 20.323 12.571 1.060 1.00 79.06 106 THR A O 1
ATOM 882 N N . PRO A 1 107 ? 21.818 12.080 -0.539 1.00 76.31 107 PRO A N 1
ATOM 883 C CA . PRO A 1 107 ? 21.853 10.657 -0.199 1.00 76.31 107 PRO A CA 1
ATOM 884 C C . PRO A 1 107 ? 22.245 10.408 1.267 1.00 76.31 107 PRO A C 1
ATOM 886 O O . PRO A 1 107 ? 21.734 9.483 1.897 1.00 76.31 107 PRO A O 1
ATOM 889 N N . GLU A 1 108 ? 23.101 11.267 1.830 1.00 76.94 108 GLU A N 1
ATOM 890 C CA . GLU A 1 108 ? 23.540 11.197 3.227 1.00 76.94 108 GLU A CA 1
ATOM 891 C C . GLU A 1 108 ? 22.411 11.506 4.219 1.00 76.94 108 GLU A C 1
ATOM 893 O O . GLU A 1 108 ? 22.240 10.785 5.204 1.00 76.94 108 GLU A O 1
ATOM 898 N N . GLU A 1 109 ? 21.581 12.516 3.946 1.00 78.88 109 GLU A N 1
ATOM 899 C CA . GLU A 1 109 ? 20.422 12.830 4.791 1.00 78.88 109 GLU A CA 1
ATOM 900 C C . GLU A 1 109 ? 19.387 11.704 4.773 1.00 78.88 109 GLU A C 1
ATOM 902 O O . GLU A 1 109 ? 18.817 11.364 5.811 1.00 78.88 109 GLU A O 1
ATOM 907 N N . THR A 1 110 ? 19.192 11.073 3.614 1.00 79.31 110 THR A N 1
ATOM 908 C CA . THR A 1 110 ? 18.269 9.939 3.470 1.00 79.31 110 THR A CA 1
ATOM 909 C C . THR A 1 110 ? 18.730 8.738 4.299 1.00 79.31 110 THR A C 1
ATOM 911 O O . THR A 1 110 ? 17.919 8.118 4.990 1.00 79.31 110 THR A O 1
ATOM 914 N N . LEU A 1 111 ? 20.033 8.432 4.286 1.00 85.69 111 LEU A N 1
ATOM 915 C CA . LEU A 1 111 ? 20.602 7.361 5.107 1.00 85.69 111 LEU A CA 1
ATOM 916 C C . LEU A 1 111 ? 20.450 7.649 6.601 1.00 85.69 111 LEU A C 1
ATOM 918 O O . LEU A 1 111 ? 20.049 6.757 7.339 1.00 85.69 111 LEU A O 1
ATOM 922 N N . ASN A 1 112 ? 20.690 8.890 7.029 1.00 85.88 112 ASN A N 1
ATOM 923 C CA . ASN A 1 112 ? 20.559 9.293 8.430 1.00 85.88 112 ASN A CA 1
ATOM 924 C C . ASN A 1 112 ? 19.109 9.192 8.947 1.00 85.88 112 ASN A C 1
ATOM 926 O O . ASN A 1 112 ? 18.866 8.841 10.102 1.00 85.88 112 ASN A O 1
ATOM 930 N N . ILE A 1 113 ? 18.123 9.485 8.094 1.00 83.88 113 ILE A N 1
ATOM 931 C CA . ILE A 1 113 ? 16.704 9.305 8.435 1.00 83.88 113 ILE A CA 1
ATOM 932 C C . ILE A 1 113 ? 16.378 7.812 8.580 1.00 83.88 113 ILE A C 1
ATOM 934 O O . ILE A 1 113 ? 15.719 7.421 9.545 1.00 83.88 113 ILE A O 1
ATOM 938 N N . LEU A 1 114 ? 16.874 6.970 7.667 1.00 82.12 114 LEU A N 1
ATOM 939 C CA . LEU A 1 114 ? 16.650 5.523 7.707 1.00 82.12 114 LEU A CA 1
ATOM 940 C C . LEU A 1 114 ? 17.268 4.862 8.946 1.00 82.12 114 LEU A C 1
ATOM 942 O O . LEU A 1 114 ? 16.604 4.038 9.573 1.00 82.12 114 LEU A O 1
ATOM 946 N N . THR A 1 115 ? 18.487 5.235 9.349 1.00 89.31 115 THR A N 1
ATOM 947 C CA . THR A 1 115 ? 19.108 4.691 10.572 1.00 89.31 115 THR A CA 1
ATOM 948 C C . THR A 1 115 ? 18.332 5.067 11.828 1.00 89.31 115 THR A C 1
ATOM 950 O O . THR A 1 115 ? 18.068 4.197 12.654 1.00 89.31 115 THR A O 1
ATOM 953 N N . LYS A 1 116 ? 17.872 6.320 11.947 1.00 85.69 116 LYS A N 1
ATOM 954 C CA . LYS A 1 116 ? 17.053 6.758 13.094 1.00 85.69 116 LYS A CA 1
ATOM 955 C C . LYS A 1 116 ? 15.711 6.031 13.189 1.00 85.69 116 LYS A C 1
ATOM 957 O O . LYS A 1 116 ? 15.206 5.819 14.291 1.00 85.69 116 LYS A O 1
ATOM 962 N N . LEU A 1 117 ? 15.113 5.671 12.052 1.00 81.62 117 LEU A N 1
ATOM 963 C CA . LEU A 1 117 ? 13.894 4.861 12.027 1.00 81.62 117 LEU A CA 1
ATOM 964 C C . LEU A 1 117 ? 14.173 3.420 12.465 1.00 81.62 117 LEU A C 1
ATOM 966 O O . LEU A 1 117 ? 13.380 2.854 13.213 1.00 81.62 117 LEU A O 1
ATOM 970 N N . LEU A 1 118 ? 15.306 2.849 12.051 1.00 85.94 118 LEU A N 1
ATOM 971 C CA . LEU A 1 118 ? 15.685 1.484 12.408 1.00 85.94 118 LEU A CA 1
ATOM 972 C C . LEU A 1 118 ? 15.955 1.330 13.915 1.00 85.94 118 LEU A C 1
ATOM 974 O O . LEU A 1 118 ? 15.464 0.383 14.523 1.00 85.94 118 LEU A O 1
ATOM 978 N N . GLU A 1 119 ? 16.668 2.278 14.533 1.00 81.38 119 GLU A N 1
ATOM 979 C CA . GLU A 1 119 ? 16.937 2.267 15.982 1.00 81.38 119 GLU A CA 1
ATOM 980 C C . GLU A 1 119 ? 15.641 2.340 16.800 1.00 81.38 119 GLU A C 1
ATOM 982 O O . GLU A 1 119 ? 15.430 1.545 17.715 1.00 81.38 119 GLU A O 1
ATOM 987 N N . LYS A 1 120 ? 14.703 3.207 16.397 1.00 77.81 120 LYS A N 1
ATOM 988 C CA . LYS A 1 120 ? 13.393 3.311 17.056 1.00 77.81 120 LYS A CA 1
ATOM 989 C C . LYS A 1 120 ? 12.558 2.034 16.980 1.00 77.81 120 LYS A C 1
ATOM 991 O O . LYS A 1 120 ? 11.728 1.815 17.856 1.00 77.81 120 LYS A O 1
ATOM 996 N N . VAL A 1 121 ? 12.729 1.217 15.941 1.00 79.12 121 VAL A N 1
ATOM 997 C CA . VAL A 1 121 ? 12.013 -0.062 15.794 1.00 79.12 121 VAL A CA 1
ATOM 998 C C . VAL A 1 121 ? 12.600 -1.139 16.708 1.00 79.12 121 VAL A C 1
ATOM 1000 O O . VAL A 1 121 ? 11.862 -2.001 17.183 1.00 79.12 121 VAL A O 1
ATOM 1003 N N . ILE A 1 122 ? 13.903 -1.079 16.988 1.00 73.75 122 ILE A N 1
ATOM 1004 C CA . ILE A 1 122 ? 14.586 -2.035 17.867 1.00 73.75 122 ILE A CA 1
ATOM 1005 C C . ILE A 1 122 ? 14.203 -1.789 19.334 1.00 73.75 122 ILE A C 1
ATOM 1007 O O . ILE A 1 122 ? 13.886 -2.743 20.041 1.00 73.75 122 ILE A O 1
ATOM 1011 N N . ASP A 1 123 ? 14.130 -0.527 19.767 1.00 69.19 123 ASP A N 1
ATOM 1012 C CA . ASP A 1 123 ? 13.781 -0.176 21.155 1.00 69.19 123 ASP A CA 1
ATOM 1013 C C . ASP A 1 123 ? 12.302 -0.417 21.513 1.00 69.19 123 ASP A C 1
ATOM 1015 O O . ASP A 1 123 ? 11.952 -0.505 22.689 1.00 69.19 123 ASP A O 1
ATOM 1019 N N . ASN A 1 124 ? 11.419 -0.540 20.517 1.00 66.50 124 ASN A N 1
ATOM 1020 C CA . ASN A 1 124 ? 9.975 -0.699 20.720 1.00 66.50 124 ASN A CA 1
ATOM 1021 C C . ASN A 1 124 ? 9.486 -2.155 20.627 1.00 66.50 124 ASN A C 1
ATOM 1023 O O . ASN A 1 124 ? 8.281 -2.386 20.527 1.00 66.50 124 ASN A O 1
ATOM 1027 N N . GLN A 1 125 ? 10.384 -3.146 20.650 1.00 56.03 125 GLN A N 1
ATOM 1028 C CA . GLN A 1 125 ? 9.980 -4.551 20.739 1.00 56.03 125 GLN A CA 1
ATOM 1029 C C . GLN A 1 125 ? 9.531 -4.868 22.176 1.00 56.03 125 GLN A C 1
ATOM 1031 O O . GLN A 1 125 ? 10.364 -4.867 23.089 1.00 56.03 125 GLN A O 1
ATOM 1036 N N . PRO A 1 126 ? 8.236 -5.150 22.429 1.00 59.53 126 PRO A N 1
ATOM 1037 C CA . PRO A 1 126 ? 7.810 -5.598 23.743 1.00 59.53 126 PRO A CA 1
ATOM 1038 C C . PRO A 1 126 ? 8.479 -6.943 24.024 1.00 59.53 126 PRO A C 1
ATOM 1040 O O . PRO A 1 126 ? 8.325 -7.902 23.269 1.00 59.53 126 PRO A O 1
ATOM 1043 N N . ASN A 1 127 ? 9.245 -6.994 25.113 1.00 57.19 127 ASN A N 1
ATOM 1044 C CA . ASN A 1 127 ? 9.821 -8.219 25.653 1.00 57.19 127 ASN A CA 1
ATOM 1045 C C . ASN A 1 127 ? 8.673 -9.213 25.903 1.00 57.19 127 ASN A C 1
ATOM 1047 O O . ASN A 1 127 ? 7.959 -9.098 26.901 1.00 57.19 127 ASN A O 1
ATOM 1051 N N . PHE A 1 128 ? 8.457 -10.151 24.979 1.00 53.34 128 PHE A N 1
ATOM 1052 C CA . PHE A 1 128 ? 7.543 -11.268 25.187 1.00 53.34 128 PHE A CA 1
ATOM 1053 C C . PHE A 1 128 ? 8.194 -12.205 26.205 1.00 53.34 128 PHE A C 1
ATOM 1055 O O . PHE A 1 128 ? 9.021 -13.050 25.861 1.00 53.34 128 PHE A O 1
ATOM 1062 N N . LYS A 1 129 ? 7.867 -11.962 27.474 1.00 52.03 129 LYS A N 1
ATOM 1063 C CA . LYS A 1 129 ? 8.167 -12.826 28.612 1.00 52.03 129 LYS A CA 1
ATOM 1064 C C . LYS A 1 129 ? 7.014 -13.785 28.860 1.00 52.03 129 LYS A C 1
ATOM 1066 O O . LYS A 1 129 ? 5.854 -13.340 28.706 1.00 52.03 129 LYS A O 1
#

Organism: NCBI:txid28002

InterPro domains:
  IPR009057 Homedomain-like superfamily [SSF46689] (11-61)

Sequence (129 aa):
MNSEQPRTKQYAHKTKWSEEEVQTFFGLFPDFGSNFKLYLPHLNRTYSQIKGFFHNYQRRAELQQGFEGSLRSSQKAFAKPKSPACNSVFTISHSPLFEDESQHFTPEETLNILTKLLEKVIDNQPNFK

Radius of gyration: 25.31 Å; chains: 1; bounding box: 82×46×60 Å

Secondary structure (DSSP, 8-state):
---------------SPPHHHHHHHHHHHHHHTT-GGGGTTTSSS-HHHHHHHHHHHHHHHHHHHHHHHHHHHHHTTSS---------------------------HHHHHHHHHHHHHHHHHT-----

Foldseek 3Di:
DDDPDPPDLPLPPDPDDDPVLVVQLVVCCVPCPPVLVVCVVVHSDDSVVSNVVVVVVVVVVVVVVVVVVVVVVVVVVPPDDDDDDDDDDDDDDDDDDDPPVPPDDDPVNVVVVVVVVVVVVVVPDPPPD